Protein AF-A0A0F5PFY2-F1 (afdb_monomer)

Radius of gyration: 19.7 Å; Cα contacts (8 Å, |Δi|>4): 139; chains: 1; bounding box: 52×70×34 Å

Mean predicted aligned error: 11.58 Å

Structure (mmCIF, N/CA/C/O backbone):
data_AF-A0A0F5PFY2-F1
#
_entry.id   AF-A0A0F5PFY2-F1
#
loop_
_atom_site.group_PDB
_atom_site.id
_atom_site.type_symbol
_atom_site.label_atom_id
_atom_site.label_alt_id
_atom_site.label_comp_id
_atom_site.label_asym_id
_atom_site.label_entity_id
_atom_site.label_seq_id
_atom_site.pdbx_PDB_ins_code
_atom_site.Cartn_x
_atom_site.Cartn_y
_atom_site.Cartn_z
_atom_site.occupancy
_atom_site.B_iso_or_equiv
_atom_site.auth_seq_id
_atom_site.auth_comp_id
_atom_site.auth_asym_id
_atom_site.auth_atom_id
_atom_site.pdbx_PDB_model_num
ATOM 1 N N . MET A 1 1 ? 30.489 -56.744 7.658 1.00 40.72 1 MET A N 1
ATOM 2 C CA . MET A 1 1 ? 30.736 -55.680 6.665 1.00 40.72 1 MET A CA 1
ATOM 3 C C . MET A 1 1 ? 29.802 -54.518 6.938 1.00 40.72 1 MET A C 1
ATOM 5 O O . MET A 1 1 ? 28.667 -54.732 7.330 1.00 40.72 1 MET A O 1
ATOM 9 N N . LEU A 1 2 ? 30.358 -53.324 6.765 1.00 50.47 2 LEU A N 1
ATOM 10 C CA . LEU A 1 2 ? 29.773 -51.988 6.816 1.00 50.47 2 LEU A CA 1
ATOM 11 C C . LEU A 1 2 ? 28.467 -51.860 6.006 1.00 50.47 2 LEU A C 1
ATOM 13 O O . LEU A 1 2 ? 28.328 -52.562 5.006 1.00 50.47 2 LEU A O 1
ATOM 17 N N . ARG A 1 3 ? 27.658 -50.846 6.366 1.00 54.47 3 ARG A N 1
ATOM 18 C CA . ARG A 1 3 ? 26.869 -49.897 5.530 1.00 54.47 3 ARG A CA 1
ATOM 19 C C . ARG A 1 3 ? 25.417 -49.831 6.030 1.00 54.47 3 ARG A C 1
ATOM 21 O O . ARG A 1 3 ? 24.819 -50.862 6.264 1.00 54.47 3 ARG A O 1
ATOM 28 N N . ILE A 1 4 ? 24.739 -48.706 6.200 1.00 63.44 4 ILE A N 1
ATOM 29 C CA . ILE A 1 4 ? 24.971 -47.271 6.019 1.00 63.44 4 ILE A CA 1
ATOM 30 C C . ILE A 1 4 ? 23.791 -46.657 6.796 1.00 63.44 4 ILE A C 1
ATOM 32 O O . ILE A 1 4 ? 22.656 -47.111 6.647 1.00 63.44 4 ILE A O 1
ATOM 36 N N . GLY A 1 5 ? 24.045 -45.655 7.634 1.00 60.88 5 GLY A N 1
ATOM 37 C CA . GLY A 1 5 ? 22.979 -44.859 8.233 1.00 60.88 5 GLY A CA 1
ATOM 38 C C . GLY A 1 5 ? 22.294 -44.007 7.167 1.00 60.88 5 GLY A C 1
ATOM 39 O O . GLY A 1 5 ? 22.966 -43.312 6.410 1.00 60.88 5 GLY A O 1
ATOM 40 N N . ALA A 1 6 ? 20.966 -44.037 7.125 1.00 51.84 6 ALA A N 1
ATOM 41 C CA . ALA A 1 6 ? 20.173 -43.044 6.416 1.00 51.84 6 ALA A CA 1
ATOM 42 C C . ALA A 1 6 ? 19.349 -42.279 7.455 1.00 51.84 6 ALA A C 1
ATOM 44 O O . ALA A 1 6 ? 18.235 -42.658 7.807 1.00 51.84 6 ALA A O 1
ATOM 45 N N . LEU A 1 7 ? 19.944 -41.210 7.985 1.00 52.12 7 LEU A N 1
ATOM 46 C CA . LEU A 1 7 ? 19.214 -40.171 8.699 1.00 52.12 7 LEU A CA 1
ATOM 47 C C . LEU A 1 7 ? 18.379 -39.426 7.653 1.00 52.12 7 LEU A C 1
ATOM 49 O O . LEU A 1 7 ? 18.908 -38.634 6.874 1.00 52.12 7 LEU A O 1
ATOM 53 N N . GLY A 1 8 ? 17.082 -39.720 7.594 1.00 50.59 8 GLY A N 1
ATOM 54 C CA . GLY A 1 8 ? 16.135 -38.942 6.807 1.00 50.59 8 GLY A CA 1
ATOM 55 C C . GLY A 1 8 ? 16.023 -37.542 7.400 1.00 50.59 8 GLY A C 1
ATOM 56 O O . GLY A 1 8 ? 15.399 -37.355 8.441 1.00 50.59 8 GLY A O 1
ATOM 57 N N . ALA A 1 9 ? 16.649 -36.556 6.762 1.00 49.81 9 ALA A N 1
ATOM 58 C CA . ALA A 1 9 ? 16.449 -35.156 7.097 1.00 49.81 9 ALA A CA 1
ATOM 59 C C . ALA A 1 9 ? 15.024 -34.761 6.685 1.00 49.81 9 ALA A C 1
ATOM 61 O O . ALA A 1 9 ? 14.752 -34.490 5.516 1.00 49.81 9 ALA A O 1
ATOM 62 N N . ALA A 1 10 ? 14.097 -34.743 7.640 1.00 50.00 10 ALA A N 1
ATOM 63 C CA . ALA A 1 10 ? 12.831 -34.056 7.454 1.00 50.00 10 ALA A CA 1
ATOM 64 C C . ALA A 1 10 ? 13.142 -32.558 7.354 1.00 50.00 10 ALA A C 1
ATOM 66 O O . ALA A 1 10 ? 13.429 -31.902 8.355 1.00 50.00 10 ALA A O 1
ATOM 67 N N . ALA A 1 11 ? 13.131 -32.012 6.138 1.00 52.62 11 ALA A N 1
ATOM 68 C CA . ALA A 1 11 ? 13.083 -30.573 5.950 1.00 52.62 11 ALA A CA 1
ATOM 69 C C . ALA A 1 11 ? 11.740 -30.098 6.509 1.00 52.62 11 ALA A C 1
ATOM 71 O O . ALA A 1 11 ? 10.713 -30.141 5.832 1.00 52.62 11 ALA A O 1
ATOM 72 N N . VAL A 1 12 ? 11.737 -29.688 7.776 1.00 49.94 12 VAL A N 1
ATOM 73 C CA . VAL A 1 12 ? 10.631 -28.933 8.349 1.00 49.94 12 VAL A CA 1
ATOM 74 C C . VAL A 1 12 ? 10.625 -27.612 7.597 1.00 49.94 12 VAL A C 1
ATOM 76 O O . VAL A 1 12 ? 11.373 -26.686 7.911 1.00 49.94 12 VAL A O 1
ATOM 79 N N . VAL A 1 13 ? 9.824 -27.541 6.535 1.00 54.22 13 VAL A N 1
ATOM 80 C CA . VAL A 1 13 ? 9.450 -26.264 5.947 1.00 54.22 13 VAL A CA 1
ATOM 81 C C . VAL A 1 13 ? 8.638 -25.581 7.028 1.00 54.22 13 VAL A C 1
ATOM 83 O O . VAL A 1 13 ? 7.454 -25.857 7.212 1.00 54.22 13 VAL A O 1
ATOM 86 N N . THR A 1 14 ? 9.305 -24.721 7.791 1.00 52.91 14 THR A N 1
ATOM 87 C CA . THR A 1 14 ? 8.655 -23.765 8.672 1.00 52.91 14 THR A CA 1
ATOM 88 C C . THR A 1 14 ? 7.871 -22.822 7.776 1.00 52.91 14 THR A C 1
ATOM 90 O O . THR A 1 14 ? 8.327 -21.737 7.414 1.00 52.91 14 THR A O 1
ATOM 93 N N . VAL A 1 15 ? 6.672 -23.251 7.388 1.00 56.22 15 VAL A N 1
ATOM 94 C CA . VAL A 1 15 ? 5.612 -22.342 6.992 1.00 56.22 15 VAL A CA 1
ATOM 95 C C . VAL A 1 15 ? 5.396 -21.516 8.240 1.00 56.22 15 VAL A C 1
ATOM 97 O O . VAL A 1 15 ? 4.761 -21.981 9.176 1.00 56.22 15 VAL A O 1
ATOM 100 N N . ARG A 1 16 ? 6.012 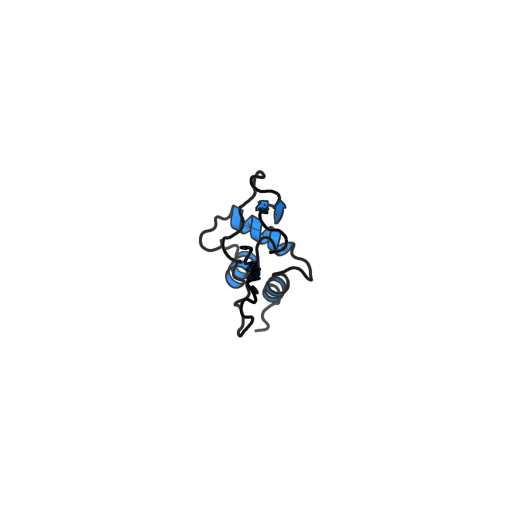-20.335 8.319 1.00 56.38 16 ARG A N 1
ATOM 101 C CA . ARG A 1 16 ? 5.628 -19.351 9.326 1.00 56.38 16 ARG A CA 1
ATOM 102 C C . ARG A 1 16 ? 4.165 -19.067 9.020 1.00 56.38 16 ARG A C 1
ATOM 104 O O . ARG A 1 16 ? 3.910 -18.458 7.976 1.00 56.38 16 ARG A O 1
ATOM 111 N N . PRO A 1 17 ? 3.198 -19.512 9.839 1.00 44.31 17 PRO A N 1
ATOM 112 C CA . PRO A 1 17 ? 1.856 -19.035 9.639 1.00 44.31 17 PRO A CA 1
ATOM 113 C C . PRO A 1 17 ? 1.936 -17.554 10.005 1.00 44.31 17 PRO A C 1
ATOM 115 O O . PRO A 1 17 ? 2.084 -17.179 11.166 1.00 44.31 17 PRO A O 1
ATOM 118 N N . GLY A 1 18 ? 1.925 -16.694 8.991 1.00 52.34 18 GLY A N 1
ATOM 119 C CA . GLY A 1 18 ? 1.729 -15.261 9.147 1.00 52.34 18 GLY A CA 1
ATOM 120 C C . GLY A 1 18 ? 0.290 -14.979 9.565 1.00 52.34 18 GLY A C 1
ATOM 121 O O . GLY A 1 18 ? -0.385 -14.182 8.927 1.00 52.34 18 GLY A O 1
ATOM 122 N N . ILE A 1 19 ? -0.202 -15.649 10.608 1.00 55.00 19 ILE A N 1
ATOM 123 C CA . ILE A 1 19 ? -1.365 -15.205 11.364 1.00 55.00 19 ILE A CA 1
ATOM 124 C C . ILE A 1 19 ? -0.873 -14.075 12.258 1.00 55.00 19 ILE A C 1
ATOM 126 O O . ILE A 1 19 ? -0.609 -14.234 13.447 1.00 55.00 19 ILE A O 1
ATOM 130 N N . ALA A 1 20 ? -0.693 -12.915 11.624 1.00 48.69 20 ALA A N 1
ATOM 131 C CA . ALA A 1 20 ? -0.737 -11.647 12.321 1.00 48.69 20 ALA A CA 1
ATOM 132 C C . ALA A 1 20 ? -2.027 -11.661 13.144 1.00 48.69 20 ALA A C 1
ATOM 134 O O . ALA A 1 20 ? -3.118 -11.801 12.593 1.00 48.69 20 ALA A O 1
ATOM 135 N N . GLN A 1 21 ? -1.857 -11.643 14.461 1.00 44.59 21 GLN A N 1
ATOM 136 C CA . GLN A 1 21 ? -2.907 -11.732 15.461 1.00 44.59 21 GLN A CA 1
ATOM 137 C C . GLN A 1 21 ? -4.032 -10.754 15.108 1.00 44.59 21 GLN A C 1
ATOM 139 O O . GLN A 1 21 ? -3.898 -9.543 15.261 1.00 44.59 21 GLN A O 1
ATOM 144 N N . ALA A 1 22 ? -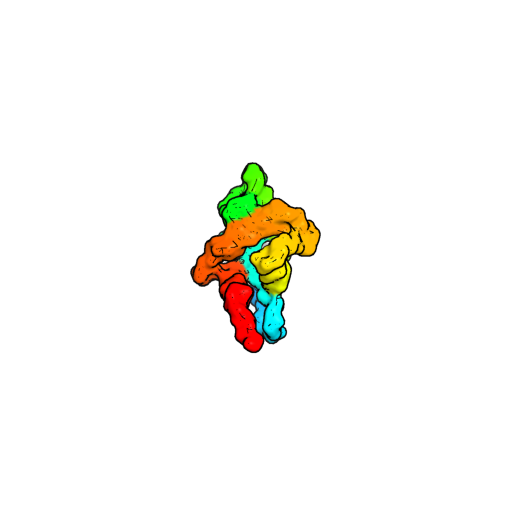5.145 -11.285 14.610 1.00 53.28 22 ALA A N 1
ATOM 145 C CA . ALA A 1 22 ? -6.397 -10.558 14.550 1.00 53.28 22 ALA A CA 1
ATOM 146 C C . ALA A 1 22 ? -6.996 -10.600 15.958 1.00 53.28 22 ALA A C 1
ATOM 148 O O . ALA A 1 22 ? -7.806 -11.468 16.267 1.00 53.28 22 ALA A O 1
ATOM 149 N N . ALA A 1 23 ? -6.541 -9.713 16.841 1.00 46.84 23 ALA A N 1
ATOM 150 C CA . ALA A 1 23 ? -7.122 -9.574 18.167 1.00 46.84 23 ALA A CA 1
ATOM 151 C C . ALA A 1 23 ? -7.141 -8.103 18.603 1.00 46.84 23 ALA A C 1
ATOM 153 O O . ALA A 1 23 ? -6.113 -7.493 18.874 1.00 46.84 23 ALA A O 1
ATOM 154 N N . THR A 1 24 ? -8.375 -7.594 18.663 1.00 42.72 24 THR A N 1
ATOM 155 C CA . THR A 1 24 ? -8.870 -6.472 19.473 1.00 42.72 24 THR A CA 1
ATOM 156 C C . THR A 1 24 ? -8.327 -5.067 19.189 1.00 42.72 24 THR A C 1
ATOM 158 O O . THR A 1 24 ? -7.332 -4.633 19.759 1.00 42.72 24 THR A O 1
ATOM 161 N N . SER A 1 25 ? -9.105 -4.328 18.388 1.00 42.53 25 SER A N 1
ATOM 162 C CA . SER A 1 25 ? -9.717 -3.028 18.742 1.00 42.53 25 SER A CA 1
ATOM 163 C C . SER A 1 25 ? -9.587 -1.963 17.650 1.00 42.53 25 SER A C 1
ATOM 165 O O . SER A 1 25 ? -8.597 -1.875 16.936 1.00 42.53 25 SER A O 1
ATOM 167 N N . ALA A 1 26 ? -10.669 -1.203 17.488 1.00 48.94 26 ALA A N 1
ATOM 168 C CA . ALA A 1 26 ? -10.939 -0.234 16.432 1.00 48.94 26 ALA A CA 1
ATOM 169 C C . ALA A 1 26 ? -9.705 0.566 15.944 1.00 48.94 26 ALA A C 1
ATOM 171 O O . ALA A 1 26 ? -9.069 1.260 16.726 1.00 48.94 26 ALA A O 1
ATOM 172 N N . LEU A 1 27 ? -9.455 0.524 14.624 1.00 55.78 27 LEU A N 1
ATOM 173 C CA . LEU A 1 27 ? -8.496 1.336 13.837 1.00 55.78 27 LEU A CA 1
ATOM 174 C C . LEU A 1 27 ? -7.033 0.852 13.698 1.00 55.78 27 LEU A C 1
ATOM 176 O O . LEU A 1 27 ? -6.211 1.576 13.142 1.00 55.78 27 LEU A O 1
ATOM 180 N N . THR A 1 28 ? -6.694 -0.388 14.051 1.00 65.81 28 THR A N 1
ATOM 181 C CA . THR A 1 28 ? -5.348 -0.970 13.816 1.00 65.81 28 THR A CA 1
ATOM 182 C C . THR A 1 28 ? -5.339 -2.079 12.758 1.00 65.81 28 THR A C 1
ATOM 184 O O . THR A 1 28 ? -4.750 -3.140 12.941 1.00 65.81 28 THR A O 1
ATOM 187 N N . CYS A 1 29 ? -5.987 -1.859 11.611 1.00 84.12 29 CYS A N 1
ATOM 188 C CA . CYS A 1 29 ? -5.850 -2.773 10.472 1.00 84.12 29 CYS A CA 1
ATOM 189 C C . CYS A 1 29 ? -4.620 -2.419 9.623 1.00 84.12 29 CYS A C 1
ATOM 191 O O . CYS A 1 29 ? -4.198 -1.267 9.613 1.00 84.12 29 CYS A O 1
ATOM 193 N N . SER A 1 30 ? -4.049 -3.388 8.903 1.00 88.12 30 SER A N 1
ATOM 194 C CA . SER A 1 30 ? -2.905 -3.157 8.010 1.00 88.12 30 SER A CA 1
ATOM 195 C C . SER A 1 30 ? -3.204 -3.632 6.589 1.00 88.12 30 SER A C 1
ATOM 197 O O . SER A 1 30 ? -3.901 -4.629 6.391 1.00 88.12 30 SER A O 1
ATOM 199 N N . ILE A 1 31 ? -2.676 -2.928 5.589 1.00 89.94 31 ILE A N 1
ATOM 200 C CA . ILE A 1 31 ? -2.908 -3.179 4.163 1.00 89.94 31 ILE A CA 1
ATOM 201 C C . ILE A 1 31 ? -1.578 -3.570 3.505 1.00 89.94 31 ILE A C 1
ATOM 203 O O . ILE A 1 31 ? -0.661 -2.745 3.444 1.00 89.94 31 ILE A O 1
ATOM 207 N N . PRO A 1 32 ? -1.432 -4.813 3.011 1.00 90.00 32 PRO A N 1
ATOM 208 C CA . PRO A 1 32 ? -0.235 -5.213 2.288 1.00 90.00 32 PRO A CA 1
ATOM 209 C C . PRO A 1 32 ? -0.191 -4.543 0.911 1.00 90.00 32 PRO A C 1
ATOM 211 O O . PRO A 1 32 ? -1.189 -4.495 0.185 1.00 90.00 32 PRO A O 1
ATOM 214 N N . VAL A 1 33 ? 0.987 -4.043 0.549 1.00 90.44 33 VAL A N 1
ATOM 215 C CA . VAL A 1 33 ? 1.256 -3.424 -0.749 1.00 90.44 33 VAL A CA 1
ATOM 216 C C . VAL A 1 33 ? 2.573 -3.993 -1.284 1.00 90.44 33 VAL A C 1
ATOM 218 O O . VAL A 1 33 ? 3.594 -3.817 -0.629 1.00 90.44 33 VAL A O 1
ATOM 221 N N . PRO A 1 34 ? 2.598 -4.667 -2.445 1.00 89.62 34 PRO A N 1
ATOM 222 C CA . PRO A 1 34 ? 1.473 -5.340 -3.092 1.00 89.62 34 PRO A CA 1
ATOM 223 C C . PRO A 1 34 ? 0.940 -6.489 -2.213 1.00 89.62 34 PRO A C 1
ATOM 225 O O . PRO A 1 34 ? 1.385 -6.705 -1.085 1.00 89.62 34 PRO A O 1
ATOM 228 N N . GLN A 1 35 ? -0.032 -7.245 -2.718 1.00 85.31 35 GLN A N 1
ATOM 229 C CA . GLN A 1 35 ? -0.536 -8.426 -2.016 1.00 85.31 35 GLN A CA 1
ATOM 230 C C . GLN A 1 35 ? 0.566 -9.464 -1.791 1.00 85.31 35 GLN A C 1
ATOM 232 O O . GLN A 1 35 ? 1.470 -9.599 -2.616 1.00 85.31 35 GLN A O 1
ATOM 237 N N . SER A 1 36 ? 0.444 -10.289 -0.748 1.00 83.06 36 SER A N 1
ATOM 238 C CA . SER A 1 36 ? 1.390 -11.389 -0.504 1.00 83.06 36 SER A CA 1
ATOM 239 C C . SER A 1 36 ? 1.433 -12.412 -1.646 1.00 83.06 36 SER A C 1
ATOM 241 O O . SER A 1 36 ? 2.431 -13.102 -1.808 1.00 83.06 36 SER A O 1
ATOM 243 N N . THR A 1 37 ? 0.379 -12.490 -2.466 1.00 83.50 37 THR A N 1
ATOM 244 C CA . THR A 1 37 ? 0.329 -13.317 -3.685 1.00 83.50 37 THR A CA 1
ATOM 245 C C . THR A 1 37 ? 1.135 -12.733 -4.850 1.00 83.50 37 THR A C 1
ATOM 247 O O . THR A 1 37 ? 1.262 -13.375 -5.888 1.00 83.50 37 THR A O 1
ATOM 250 N N . GLN A 1 38 ? 1.658 -11.513 -4.711 1.00 85.88 38 GLN A N 1
ATOM 251 C CA . GLN A 1 38 ? 2.447 -10.798 -5.715 1.00 85.88 38 GLN A CA 1
ATOM 252 C C . GLN A 1 38 ? 3.829 -10.420 -5.150 1.00 85.88 38 GLN A C 1
ATOM 254 O O . GLN A 1 38 ? 4.186 -9.238 -5.117 1.00 85.88 38 GLN A O 1
ATOM 259 N N . PRO A 1 39 ? 4.629 -11.403 -4.689 1.00 83.88 39 PRO A N 1
ATOM 260 C CA . PRO A 1 39 ? 5.956 -11.126 -4.160 1.00 83.88 39 PRO A CA 1
ATOM 261 C C . PRO A 1 39 ? 6.859 -10.534 -5.250 1.00 83.88 39 PRO A C 1
ATOM 263 O O . PRO A 1 39 ? 6.697 -10.818 -6.439 1.00 83.88 39 PRO A O 1
ATOM 266 N N . ASN A 1 40 ? 7.834 -9.719 -4.840 1.00 87.44 40 ASN A N 1
ATOM 267 C CA . ASN A 1 40 ? 8.818 -9.094 -5.732 1.00 87.44 40 ASN A CA 1
ATOM 268 C C . ASN A 1 40 ? 8.208 -8.218 -6.842 1.00 87.44 40 ASN A C 1
ATOM 270 O O . ASN A 1 40 ? 8.818 -8.043 -7.895 1.00 87.44 40 ASN A O 1
ATOM 274 N N . LYS A 1 41 ? 7.007 -7.668 -6.635 1.00 93.62 41 LYS A N 1
ATOM 275 C CA . LYS A 1 41 ? 6.400 -6.678 -7.532 1.00 93.62 41 LYS A CA 1
ATOM 276 C C . LYS A 1 41 ? 6.448 -5.280 -6.930 1.00 93.62 41 LYS A C 1
ATOM 278 O O . LYS A 1 41 ? 6.518 -5.114 -5.714 1.00 93.62 41 LYS A O 1
ATOM 283 N N . TRP A 1 42 ? 6.457 -4.279 -7.799 1.00 95.50 42 TRP A N 1
ATOM 284 C CA . TRP A 1 42 ? 6.487 -2.862 -7.443 1.00 95.50 42 TRP A CA 1
ATOM 285 C C . TRP A 1 42 ? 5.163 -2.204 -7.819 1.00 95.50 42 TRP A C 1
ATOM 287 O O . TRP A 1 42 ? 4.399 -2.748 -8.617 1.00 95.50 42 TRP A O 1
ATOM 297 N N . ILE A 1 43 ? 4.894 -1.032 -7.250 1.00 95.94 43 ILE A N 1
ATOM 298 C CA . ILE A 1 43 ? 3.675 -0.269 -7.534 1.00 95.94 43 ILE A CA 1
ATOM 299 C C . ILE A 1 43 ? 4.017 0.915 -8.423 1.00 95.94 43 ILE A C 1
ATOM 301 O O . ILE A 1 43 ? 4.841 1.753 -8.061 1.00 95.94 43 ILE A O 1
ATOM 305 N N . LYS A 1 44 ? 3.388 0.998 -9.588 1.00 96.44 44 LYS A N 1
ATOM 306 C CA . LYS A 1 44 ? 3.513 2.134 -10.501 1.00 96.44 44 LYS A CA 1
ATOM 307 C C . LYS A 1 44 ? 2.736 3.342 -9.966 1.00 96.44 44 LYS A C 1
ATOM 309 O O . LYS A 1 44 ? 1.812 3.192 -9.172 1.00 96.44 44 LYS A O 1
ATOM 314 N N . ASN A 1 45 ? 3.076 4.550 -10.411 1.00 94.88 45 ASN A N 1
ATOM 315 C CA . ASN A 1 45 ? 2.391 5.793 -10.029 1.00 94.88 45 ASN A CA 1
ATOM 316 C C . ASN A 1 45 ? 0.850 5.747 -10.137 1.00 94.88 45 ASN A C 1
ATOM 318 O O . ASN A 1 45 ? 0.155 6.364 -9.335 1.00 94.88 45 ASN A O 1
ATOM 322 N N . ASN A 1 46 ? 0.309 4.992 -11.091 1.00 93.88 46 ASN A N 1
ATOM 323 C CA . ASN A 1 46 ? -1.124 4.802 -11.303 1.00 93.88 46 ASN A CA 1
ATOM 324 C C . ASN A 1 46 ? -1.743 3.691 -10.428 1.00 93.88 46 ASN A C 1
ATOM 326 O O . ASN A 1 46 ? -2.923 3.381 -10.586 1.00 93.88 46 ASN A O 1
ATOM 330 N N . GLY A 1 47 ? -0.971 3.071 -9.534 1.00 93.56 47 GLY A N 1
ATOM 331 C CA . GLY A 1 47 ? -1.404 1.978 -8.667 1.00 93.56 47 GLY A CA 1
ATOM 332 C C . GLY A 1 47 ? -1.324 0.582 -9.286 1.00 93.56 47 GLY A C 1
ATOM 333 O O . GLY A 1 47 ? -1.767 -0.369 -8.650 1.00 93.56 47 GLY A O 1
ATOM 334 N N . ASP A 1 48 ? -0.793 0.431 -10.502 1.00 95.19 48 ASP A N 1
ATOM 335 C CA . ASP A 1 48 ? -0.644 -0.889 -11.121 1.00 95.19 48 ASP A CA 1
ATOM 336 C C . ASP A 1 48 ? 0.549 -1.649 -10.546 1.00 95.19 48 ASP A C 1
ATOM 338 O O . ASP A 1 48 ? 1.592 -1.078 -10.221 1.00 95.19 48 ASP A O 1
ATOM 342 N N . VAL A 1 49 ? 0.399 -2.966 -10.467 1.00 94.31 49 VAL A N 1
ATOM 343 C CA . VAL A 1 49 ? 1.447 -3.869 -10.001 1.00 94.31 49 VAL A CA 1
ATOM 344 C C . VAL A 1 49 ? 2.323 -4.253 -11.188 1.00 94.31 49 VAL A C 1
ATOM 346 O O . VAL A 1 49 ? 1.849 -4.848 -12.154 1.00 94.31 49 VAL A O 1
ATOM 349 N N . VAL A 1 50 ? 3.605 -3.913 -11.119 1.00 95.56 50 VAL A N 1
ATO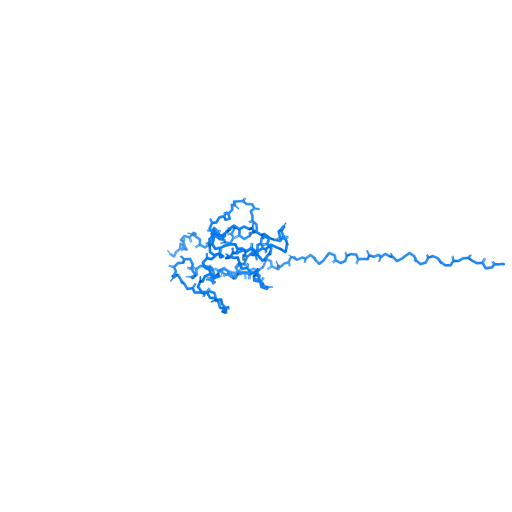M 350 C CA . VAL A 1 50 ? 4.566 -4.066 -12.219 1.00 95.56 50 VAL A CA 1
ATOM 351 C C . VAL A 1 50 ? 5.815 -4.819 -11.775 1.00 95.56 50 VAL A C 1
ATOM 353 O O . VAL A 1 50 ? 6.045 -5.054 -10.585 1.00 95.56 50 VAL A O 1
ATOM 356 N N . ASN A 1 51 ? 6.638 -5.222 -12.744 1.00 94.75 51 ASN A N 1
ATOM 357 C CA . ASN A 1 51 ? 7.951 -5.785 -12.448 1.00 94.75 51 ASN A CA 1
ATOM 358 C C . ASN A 1 51 ? 8.859 -4.731 -11.784 1.00 94.75 51 ASN A C 1
ATOM 360 O O . ASN A 1 51 ? 8.696 -3.532 -12.044 1.00 94.75 51 ASN A O 1
ATOM 364 N N . PRO A 1 52 ? 9.823 -5.155 -10.950 1.00 92.44 52 PRO A N 1
ATOM 365 C CA . PRO A 1 52 ? 10.829 -4.260 -10.388 1.00 92.44 52 PRO A CA 1
ATOM 366 C C . PRO A 1 52 ? 11.536 -3.439 -11.464 1.00 92.44 52 PRO A C 1
ATOM 368 O O . PRO A 1 52 ? 11.686 -3.900 -12.595 1.00 92.44 52 PRO A O 1
ATOM 371 N N . ASN A 1 53 ? 11.998 -2.242 -11.099 1.00 88.88 53 ASN A N 1
ATOM 372 C CA . ASN A 1 53 ? 12.735 -1.334 -11.988 1.00 88.88 53 ASN A CA 1
ATOM 373 C C . ASN A 1 53 ? 11.945 -0.845 -13.216 1.00 88.88 53 ASN A C 1
ATOM 375 O O . ASN A 1 53 ? 12.522 -0.312 -14.160 1.00 88.88 53 ASN A O 1
ATOM 379 N N . THR A 1 54 ? 10.617 -0.976 -13.206 1.00 93.00 54 THR A N 1
ATOM 380 C CA . THR A 1 54 ? 9.772 -0.309 -14.202 1.00 93.00 54 THR A CA 1
ATOM 381 C C . THR A 1 54 ? 9.811 1.205 -13.962 1.00 93.00 54 THR A C 1
ATOM 383 O O . THR A 1 54 ? 9.770 1.660 -12.817 1.00 93.00 54 THR A O 1
ATOM 386 N N . GLY A 1 55 ? 9.863 2.014 -15.022 1.00 92.12 55 GLY A N 1
ATOM 387 C CA . GLY A 1 55 ? 9.848 3.474 -14.889 1.00 92.12 55 GLY A CA 1
ATOM 388 C C . GLY A 1 55 ? 8.641 3.979 -14.085 1.00 92.12 55 GLY A C 1
ATOM 389 O O . GLY A 1 55 ? 7.521 3.492 -14.260 1.00 92.12 55 GLY A O 1
ATOM 390 N N . ASN A 1 56 ? 8.871 4.960 -13.204 1.00 92.88 56 ASN A N 1
ATOM 391 C CA . ASN A 1 56 ? 7.855 5.530 -12.306 1.00 92.88 56 ASN A CA 1
ATOM 392 C C . ASN A 1 56 ? 7.156 4.490 -11.412 1.00 92.88 56 ASN A C 1
ATOM 394 O O . ASN A 1 56 ? 5.957 4.605 -11.130 1.00 92.88 56 ASN A O 1
ATOM 398 N N . SER A 1 57 ? 7.893 3.461 -10.989 1.00 94.94 57 SER A N 1
ATOM 399 C CA . SER A 1 57 ? 7.427 2.482 -10.011 1.00 94.94 57 SER A CA 1
ATOM 400 C C . SER A 1 57 ? 8.219 2.552 -8.714 1.00 94.94 57 SER A C 1
ATOM 402 O O . SER A 1 57 ? 9.367 2.991 -8.676 1.00 94.94 57 SER A O 1
ATOM 404 N N . PHE A 1 58 ? 7.571 2.133 -7.635 1.00 94.69 58 PHE A N 1
ATOM 405 C CA . PHE A 1 58 ? 8.083 2.222 -6.284 1.00 94.69 58 PHE A CA 1
ATOM 406 C C . PHE A 1 58 ? 8.173 0.829 -5.676 1.00 94.69 58 PHE A C 1
ATOM 408 O O . PHE A 1 58 ? 7.202 0.065 -5.703 1.00 94.69 58 PHE A O 1
ATOM 415 N N . ALA A 1 59 ? 9.337 0.530 -5.095 1.00 93.50 59 ALA A N 1
ATOM 416 C CA . ALA A 1 59 ? 9.559 -0.685 -4.322 1.00 93.50 59 ALA A CA 1
ATOM 417 C C . ALA A 1 59 ? 8.496 -0.826 -3.228 1.00 93.50 59 ALA A C 1
ATOM 419 O O . ALA A 1 59 ? 8.069 0.201 -2.698 1.00 93.50 59 ALA A O 1
ATOM 420 N N . PRO A 1 60 ? 8.060 -2.045 -2.882 1.00 90.94 60 PRO A N 1
ATOM 421 C CA . PRO A 1 60 ? 7.073 -2.252 -1.832 1.00 90.94 60 PRO A CA 1
ATOM 422 C C . PRO A 1 60 ? 7.561 -1.736 -0.467 1.00 90.94 60 PRO A C 1
ATOM 424 O O . PRO A 1 60 ? 8.771 -1.710 -0.217 1.00 90.94 60 PRO A O 1
ATOM 427 N N . PRO A 1 61 ? 6.652 -1.307 0.423 1.00 89.44 61 PRO A N 1
ATOM 428 C CA . PRO A 1 61 ? 6.991 -1.022 1.808 1.00 89.44 61 PRO A CA 1
ATOM 429 C C . PRO A 1 61 ? 7.567 -2.268 2.503 1.00 89.44 61 PRO A C 1
ATOM 431 O O . PRO A 1 61 ? 7.193 -3.401 2.204 1.00 89.44 61 PRO A O 1
ATOM 434 N N . THR A 1 62 ? 8.472 -2.056 3.460 1.00 86.06 62 THR A N 1
ATOM 435 C CA . THR A 1 62 ? 9.093 -3.136 4.253 1.00 86.06 62 THR A CA 1
ATOM 436 C C . THR A 1 62 ? 8.107 -3.829 5.194 1.00 86.06 62 THR A C 1
ATOM 438 O O . THR A 1 62 ? 8.347 -4.955 5.621 1.00 86.06 62 THR A O 1
ATOM 441 N N . ALA A 1 63 ? 6.994 -3.165 5.504 1.00 86.75 63 ALA A N 1
ATOM 442 C CA . ALA A 1 63 ? 5.894 -3.686 6.296 1.00 86.75 63 ALA A CA 1
ATOM 443 C C . ALA A 1 63 ? 4.553 -3.280 5.659 1.00 86.75 63 ALA A C 1
ATOM 445 O O . ALA A 1 63 ? 4.495 -2.276 4.945 1.00 86.75 63 ALA A O 1
ATOM 446 N N . PRO A 1 64 ? 3.461 -4.018 5.922 1.00 89.56 64 PRO A N 1
ATOM 447 C CA . PRO A 1 64 ? 2.120 -3.588 5.545 1.00 89.56 64 PRO A CA 1
ATOM 448 C C . PRO A 1 64 ? 1.820 -2.165 6.036 1.00 89.56 64 PRO A C 1
ATOM 450 O O . PRO A 1 64 ? 2.196 -1.791 7.149 1.00 89.56 64 PRO A O 1
ATOM 453 N N . LEU A 1 65 ? 1.130 -1.375 5.215 1.00 90.75 65 LEU A N 1
ATOM 454 C CA . LEU A 1 65 ? 0.763 -0.004 5.563 1.00 90.75 65 LEU A CA 1
ATOM 455 C C . LEU A 1 65 ? -0.286 -0.009 6.671 1.00 90.75 65 LEU A C 1
ATOM 457 O O . LEU A 1 65 ? -1.213 -0.818 6.636 1.00 90.75 65 LEU A O 1
ATOM 461 N N . LYS A 1 66 ? -0.175 0.904 7.635 1.00 90.88 66 LYS A N 1
ATOM 462 C CA . LYS A 1 66 ? -1.165 1.020 8.710 1.00 90.88 66 LYS A CA 1
ATOM 463 C C . LYS A 1 66 ? -2.440 1.660 8.175 1.00 90.88 66 LYS A C 1
ATOM 465 O O . LYS A 1 66 ? -2.394 2.631 7.424 1.00 90.88 66 LYS A O 1
ATOM 470 N N . GLY A 1 67 ? -3.582 1.149 8.607 1.00 89.38 67 GLY A N 1
ATOM 471 C CA . GLY A 1 67 ? -4.900 1.633 8.218 1.00 89.38 67 GLY A CA 1
ATOM 472 C C . GLY A 1 67 ? -5.107 3.098 8.584 1.00 89.38 67 GLY A C 1
ATOM 473 O O . GLY A 1 67 ? -5.664 3.835 7.784 1.00 89.38 67 GLY A O 1
ATOM 474 N N . GLU A 1 68 ? -4.590 3.546 9.730 1.00 88.31 68 GLU A N 1
ATOM 475 C CA . GLU A 1 68 ? -4.645 4.955 10.142 1.00 88.31 68 GLU A CA 1
ATOM 476 C C . GLU A 1 68 ? -3.848 5.868 9.195 1.00 88.31 68 GLU A C 1
ATOM 478 O O . GLU A 1 68 ? -4.358 6.893 8.748 1.00 88.31 68 GLU A O 1
ATOM 483 N N . ASP A 1 69 ? -2.637 5.462 8.797 1.00 91.44 69 ASP A N 1
ATOM 484 C CA . ASP A 1 69 ? -1.825 6.214 7.830 1.00 91.44 69 ASP A CA 1
ATOM 485 C C . ASP A 1 69 ? -2.515 6.264 6.458 1.00 91.44 69 ASP A C 1
ATOM 487 O O . ASP A 1 69 ? -2.559 7.311 5.809 1.00 91.44 69 ASP A O 1
ATOM 491 N N . VAL A 1 70 ? -3.110 5.145 6.029 1.00 91.88 70 VAL A N 1
ATOM 492 C CA . VAL A 1 70 ? -3.900 5.051 4.791 1.00 91.88 70 VAL A CA 1
ATOM 493 C C . VAL A 1 70 ? -5.136 5.940 4.859 1.00 91.88 70 VAL A C 1
ATOM 495 O O . VAL A 1 70 ? -5.395 6.690 3.923 1.00 91.88 70 VAL A O 1
ATOM 498 N N . LYS A 1 71 ? -5.875 5.920 5.966 1.00 89.81 71 LYS A N 1
ATOM 499 C CA . LYS A 1 71 ? -7.052 6.765 6.189 1.00 89.81 71 LYS A CA 1
ATOM 500 C C . LYS A 1 71 ? -6.688 8.240 6.125 1.00 89.81 71 LYS A C 1
ATOM 502 O O . LYS A 1 71 ? -7.333 8.986 5.393 1.00 89.81 71 LYS A O 1
ATOM 507 N N . ASN A 1 72 ? -5.652 8.653 6.852 1.00 90.75 72 ASN A N 1
ATOM 508 C CA . ASN A 1 72 ? -5.200 10.041 6.882 1.00 90.75 72 ASN A CA 1
ATOM 509 C C . ASN A 1 72 ? -4.697 10.487 5.509 1.00 90.75 72 ASN A C 1
ATOM 511 O O . ASN A 1 72 ? -5.047 11.572 5.048 1.00 90.75 72 ASN A O 1
ATOM 515 N N . SER A 1 73 ? -3.988 9.615 4.796 1.00 93.50 73 SER A N 1
ATOM 516 C CA . SER A 1 73 ? -3.549 9.903 3.434 1.00 93.50 73 SER A CA 1
ATOM 517 C C . SER A 1 73 ? -4.713 10.044 2.452 1.00 93.50 73 SER A C 1
ATOM 519 O O . SER A 1 73 ? -4.736 10.976 1.652 1.00 93.50 73 SER A O 1
ATOM 521 N N . LEU A 1 74 ? -5.718 9.170 2.529 1.00 91.06 74 LEU A N 1
ATOM 522 C CA . LEU A 1 74 ? -6.885 9.218 1.649 1.00 91.06 74 LEU A CA 1
ATOM 523 C C . LEU A 1 74 ? -7.835 10.378 1.974 1.00 91.06 74 LEU A C 1
ATOM 525 O O . LEU A 1 74 ? -8.433 10.932 1.054 1.00 91.06 74 LEU A O 1
ATOM 529 N N . LYS A 1 75 ? -7.982 10.737 3.255 1.00 90.38 75 LYS A N 1
ATOM 530 C CA . LYS A 1 75 ? -8.904 11.783 3.721 1.00 90.38 75 LYS A CA 1
ATOM 531 C C . LYS A 1 75 ? -8.289 13.183 3.682 1.00 90.38 75 LYS A C 1
ATOM 533 O O . LYS A 1 75 ? -8.976 14.130 3.317 1.00 90.38 75 LYS A O 1
ATOM 538 N N . TYR A 1 76 ? -7.023 13.316 4.070 1.00 90.81 76 TYR A N 1
ATOM 539 C CA . TYR A 1 76 ? -6.343 14.604 4.249 1.00 90.81 76 TYR A CA 1
ATOM 540 C C . TYR A 1 76 ? -5.174 14.821 3.277 1.00 90.81 76 TYR A C 1
ATOM 542 O O . TYR A 1 76 ? -4.578 15.893 3.279 1.00 90.81 76 TYR A O 1
ATOM 550 N N . GLY A 1 77 ? -4.815 13.829 2.454 1.00 91.06 77 GLY A N 1
ATOM 551 C CA . GLY A 1 77 ? -3.698 13.948 1.511 1.00 91.06 77 GLY A CA 1
ATOM 552 C C . GLY A 1 77 ? -2.315 13.893 2.166 1.00 91.06 77 GLY A C 1
ATOM 553 O O . GLY A 1 77 ? -1.335 14.318 1.558 1.00 91.06 77 GLY A O 1
ATOM 554 N N . THR A 1 78 ? -2.206 13.392 3.400 1.00 93.31 78 THR A N 1
ATOM 555 C CA . THR A 1 78 ? -0.924 13.292 4.111 1.00 93.31 78 THR A CA 1
ATOM 556 C C . THR A 1 78 ? -0.026 12.205 3.522 1.00 93.31 78 THR A C 1
ATOM 558 O O . THR A 1 78 ? -0.499 11.177 3.035 1.00 93.31 78 THR A O 1
ATOM 561 N N . ASN A 1 79 ? 1.289 12.394 3.619 1.00 94.00 79 ASN A N 1
ATOM 562 C CA . ASN A 1 79 ? 2.256 11.356 3.260 1.00 94.00 79 ASN A CA 1
ATOM 563 C C . ASN A 1 79 ? 2.349 10.292 4.353 1.00 94.00 79 ASN A C 1
ATOM 565 O O . ASN A 1 79 ? 2.179 10.596 5.535 1.00 94.00 79 ASN A O 1
ATOM 569 N N . TYR A 1 80 ? 2.665 9.055 3.969 1.00 92.44 80 TYR A N 1
ATOM 570 C CA . TYR A 1 80 ? 2.983 8.032 4.963 1.00 92.44 80 TYR A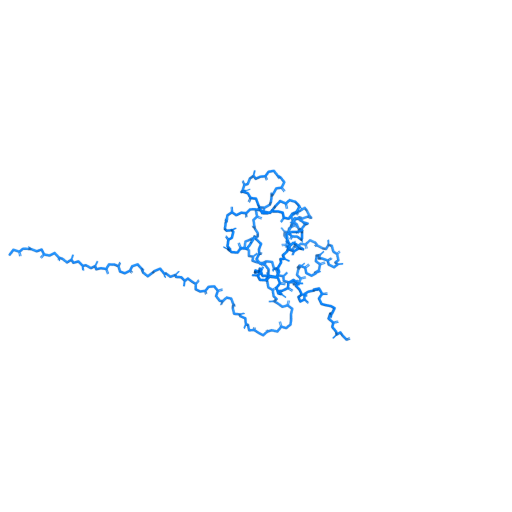 CA 1
ATOM 571 C C . TYR A 1 80 ? 4.311 8.357 5.668 1.00 92.44 80 TYR A C 1
ATOM 573 O O . TYR A 1 80 ? 5.209 8.930 5.040 1.00 92.44 80 TYR A O 1
ATOM 581 N N . PRO A 1 81 ? 4.490 7.957 6.939 1.00 90.31 81 PRO A N 1
ATOM 582 C CA . PRO A 1 81 ? 5.722 8.217 7.682 1.00 90.31 81 PRO A CA 1
ATOM 583 C C . PRO A 1 81 ? 6.967 7.667 6.965 1.00 90.31 81 PRO A C 1
ATOM 585 O O . PRO A 1 81 ? 7.101 6.459 6.782 1.00 90.31 81 PRO A O 1
ATOM 588 N N . GLY A 1 82 ? 7.879 8.551 6.544 1.00 90.12 82 GLY A N 1
ATOM 589 C CA . GLY A 1 82 ? 9.097 8.178 5.807 1.00 90.12 82 GLY A CA 1
ATOM 590 C C . GLY A 1 82 ? 8.912 7.960 4.296 1.00 90.12 82 GLY A C 1
ATOM 591 O O . GLY A 1 82 ? 9.82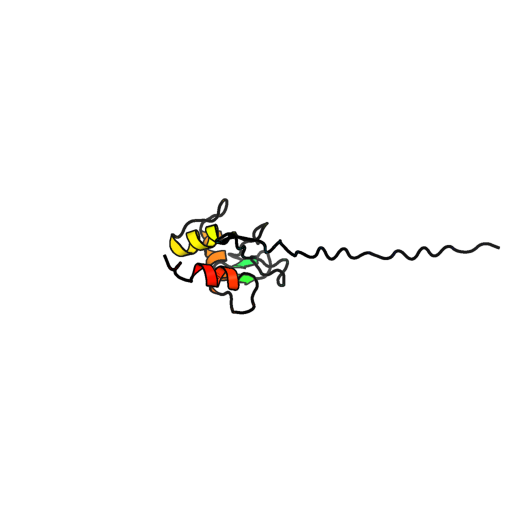7 7.470 3.633 1.00 90.12 82 GLY A O 1
ATOM 592 N N . TYR A 1 83 ? 7.755 8.316 3.730 1.00 92.62 83 TYR A N 1
ATOM 593 C CA . TYR A 1 83 ? 7.463 8.213 2.298 1.00 92.62 83 TYR A CA 1
ATOM 594 C C . TYR A 1 83 ? 7.362 9.604 1.672 1.00 92.62 83 TYR A C 1
ATOM 596 O O . TYR A 1 83 ? 6.891 10.557 2.287 1.00 92.62 83 TYR A O 1
ATOM 604 N N . ASN A 1 84 ? 7.775 9.716 0.409 1.00 93.00 84 ASN A N 1
ATOM 605 C CA . ASN A 1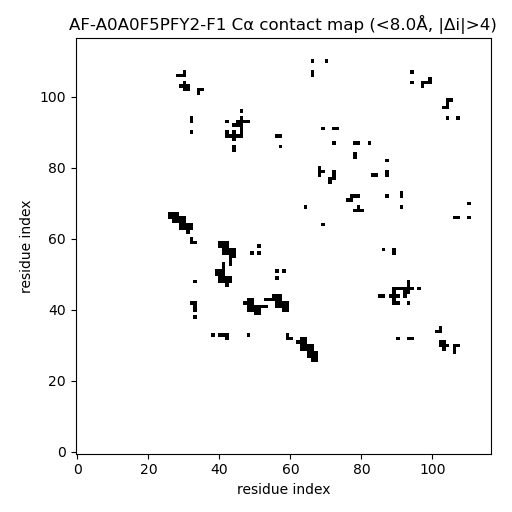 84 ? 7.542 10.926 -0.372 1.00 93.00 84 ASN A CA 1
ATOM 606 C C . ASN A 1 84 ? 6.105 10.952 -0.938 1.00 93.00 84 ASN A C 1
ATOM 608 O O . ASN A 1 84 ? 5.382 9.948 -0.917 1.00 93.00 84 ASN A O 1
ATOM 612 N N . SER A 1 85 ? 5.694 12.104 -1.470 1.00 93.56 85 SER A N 1
ATOM 613 C CA . SER A 1 85 ? 4.341 12.298 -2.010 1.00 93.56 85 SER A CA 1
ATOM 614 C C . SER A 1 85 ? 4.029 11.402 -3.212 1.00 93.56 85 SER A C 1
ATOM 616 O O . SER A 1 85 ? 2.934 10.848 -3.311 1.00 93.56 85 SER A O 1
ATOM 618 N N . GLN A 1 86 ? 5.006 11.171 -4.092 1.00 93.81 86 GLN A N 1
ATOM 619 C CA . GLN A 1 86 ? 4.821 10.338 -5.284 1.00 93.81 86 GLN A CA 1
ATOM 620 C C . GLN A 1 86 ? 4.578 8.866 -4.918 1.00 93.81 86 GLN A C 1
ATOM 622 O O . GLN A 1 86 ? 3.660 8.233 -5.438 1.00 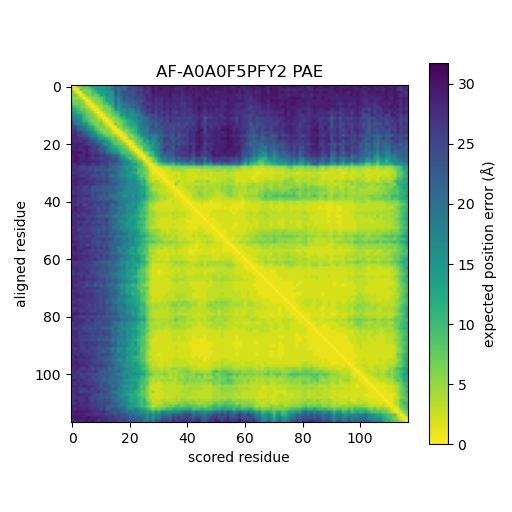93.81 86 GLN A O 1
ATOM 627 N N . LYS A 1 87 ? 5.363 8.341 -3.976 1.00 94.31 87 LYS A N 1
ATOM 628 C CA . LYS A 1 87 ? 5.274 6.973 -3.459 1.00 94.31 87 LYS A CA 1
ATOM 629 C C . LYS A 1 87 ? 3.978 6.764 -2.679 1.00 94.31 87 LYS A C 1
ATOM 631 O O . LYS A 1 87 ? 3.296 5.766 -2.892 1.00 94.31 87 LYS A O 1
ATOM 636 N N . THR A 1 88 ? 3.600 7.736 -1.846 1.00 95.25 88 THR A N 1
ATOM 637 C CA . THR A 1 88 ? 2.305 7.741 -1.145 1.00 95.25 88 THR A CA 1
ATOM 638 C C . THR A 1 88 ? 1.148 7.710 -2.148 1.00 95.25 88 THR A C 1
ATOM 640 O O . THR A 1 88 ? 0.254 6.874 -2.039 1.00 95.25 88 THR A O 1
ATOM 643 N N . SER A 1 89 ? 1.189 8.561 -3.176 1.00 95.31 89 SER A N 1
ATOM 644 C CA . SER A 1 89 ? 0.151 8.624 -4.213 1.00 95.31 89 SER A CA 1
ATOM 645 C C . SER A 1 89 ? 0.031 7.316 -4.998 1.00 95.31 89 SER A C 1
ATOM 647 O O . SER A 1 89 ? -1.078 6.836 -5.221 1.00 95.31 89 SER A O 1
ATOM 649 N N . ALA A 1 90 ? 1.158 6.699 -5.364 1.00 96.31 90 ALA A N 1
ATOM 650 C CA . ALA A 1 90 ? 1.187 5.409 -6.050 1.00 96.31 90 ALA A CA 1
ATOM 651 C C . ALA A 1 90 ? 0.486 4.311 -5.238 1.00 96.31 90 ALA A C 1
ATOM 653 O O . ALA A 1 90 ? -0.349 3.571 -5.757 1.00 96.31 90 ALA A O 1
ATOM 654 N N . TYR A 1 91 ? 0.782 4.236 -3.943 1.00 95.19 91 TYR A N 1
ATOM 655 C CA . TYR A 1 91 ? 0.164 3.264 -3.049 1.00 95.19 91 TYR A CA 1
ATOM 656 C C . TYR A 1 91 ? -1.307 3.564 -2.783 1.00 95.19 91 TYR A C 1
ATOM 658 O O . TYR A 1 91 ? -2.112 2.642 -2.821 1.00 95.19 91 TYR A O 1
ATOM 666 N N . ASN A 1 92 ? -1.689 4.829 -2.601 1.00 95.38 92 ASN A N 1
ATOM 667 C CA . ASN A 1 92 ? -3.097 5.218 -2.516 1.00 95.38 92 ASN A CA 1
ATOM 668 C C . ASN A 1 92 ? -3.868 4.777 -3.764 1.00 95.38 92 ASN A C 1
ATOM 670 O O . ASN A 1 92 ? -4.966 4.240 -3.646 1.00 95.38 92 ASN A O 1
ATOM 674 N N . ASN A 1 93 ? -3.295 4.962 -4.956 1.00 95.75 93 ASN A N 1
ATOM 675 C CA . ASN A 1 93 ? -3.908 4.518 -6.208 1.00 95.75 93 ASN A CA 1
ATOM 676 C C . ASN A 1 93 ? -4.048 2.993 -6.269 1.00 95.75 93 ASN A C 1
ATOM 678 O O . ASN A 1 93 ? -5.075 2.496 -6.725 1.00 95.75 93 ASN A O 1
ATOM 682 N N . TYR A 1 94 ? -3.060 2.248 -5.771 1.00 95.06 94 TYR A N 1
ATOM 683 C CA . TYR A 1 94 ? -3.154 0.793 -5.636 1.00 95.06 94 TYR A CA 1
ATOM 684 C C . TYR A 1 94 ? -4.258 0.379 -4.647 1.00 95.06 94 TYR A C 1
ATOM 686 O O . TYR A 1 94 ? -5.078 -0.480 -4.964 1.00 95.06 94 TYR A O 1
ATOM 694 N N . ILE A 1 95 ? -4.334 1.019 -3.476 1.00 93.12 95 ILE A N 1
ATOM 695 C CA . ILE A 1 95 ? -5.329 0.719 -2.432 1.00 93.12 95 ILE A CA 1
ATOM 696 C C . ILE A 1 95 ? -6.749 0.996 -2.929 1.00 93.12 95 ILE A C 1
ATOM 698 O O . ILE A 1 95 ? -7.630 0.161 -2.745 1.00 93.12 95 ILE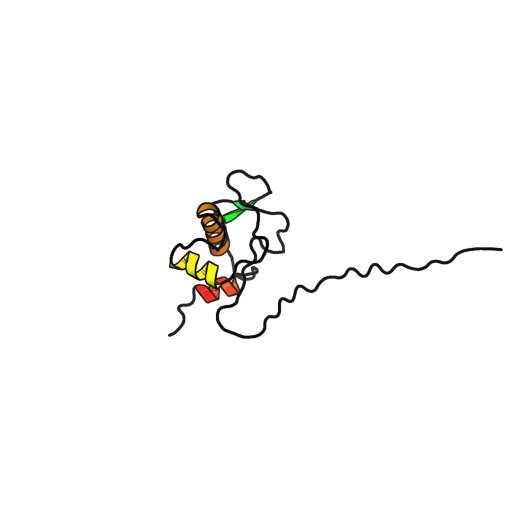 A O 1
ATOM 702 N N . LYS A 1 96 ? -6.965 2.121 -3.621 1.00 92.44 96 LYS A N 1
ATOM 703 C CA . LYS A 1 96 ? -8.254 2.474 -4.243 1.00 92.44 96 LYS A CA 1
ATOM 704 C C . LYS A 1 96 ? -8.729 1.439 -5.268 1.00 92.44 96 LYS A C 1
ATOM 706 O O . LYS A 1 96 ? -9.924 1.326 -5.510 1.00 92.44 96 LYS A O 1
ATOM 711 N N . LYS A 1 97 ? -7.801 0.689 -5.872 1.00 92.00 97 LYS A N 1
ATOM 712 C CA . LYS A 1 97 ? -8.078 -0.381 -6.841 1.00 92.00 97 LYS A CA 1
ATOM 713 C C . LYS A 1 97 ? -8.314 -1.749 -6.191 1.00 92.00 97 LYS A C 1
ATOM 715 O O . LYS A 1 97 ? -8.600 -2.707 -6.909 1.00 92.00 97 LYS A O 1
ATOM 720 N N . LEU A 1 98 ? -8.180 -1.883 -4.868 1.00 89.81 98 LEU A N 1
ATOM 721 C CA . LEU A 1 98 ? -8.445 -3.152 -4.191 1.00 89.81 98 LEU A CA 1
ATOM 722 C C . LEU A 1 98 ? -9.913 -3.550 -4.378 1.00 89.81 98 LEU A C 1
ATOM 724 O O . LEU A 1 98 ? -10.825 -2.769 -4.117 1.00 89.81 98 LEU A O 1
ATOM 728 N N . THR A 1 99 ? -10.129 -4.793 -4.798 1.00 88.62 99 THR A N 1
ATOM 729 C CA . THR A 1 99 ? -11.457 -5.386 -4.980 1.00 88.62 99 THR A CA 1
ATOM 730 C C . THR A 1 99 ? -11.809 -6.342 -3.841 1.00 88.62 99 THR A C 1
ATOM 732 O O . THR A 1 99 ? -10.944 -6.768 -3.073 1.00 88.62 99 THR A O 1
ATOM 735 N N . MET A 1 100 ? -13.089 -6.703 -3.722 1.00 84.62 100 MET A N 1
ATOM 736 C CA . MET A 1 100 ? -13.545 -7.674 -2.722 1.00 84.62 100 MET A CA 1
ATOM 737 C C . MET A 1 100 ? -12.759 -8.993 -2.810 1.00 84.62 100 MET A C 1
ATOM 739 O O . MET A 1 100 ? -12.434 -9.466 -3.898 1.00 84.62 100 MET A O 1
ATOM 743 N N . GLY A 1 101 ? -12.426 -9.578 -1.655 1.00 81.06 101 GLY A N 1
ATOM 744 C CA . GLY A 1 101 ? -11.630 -10.812 -1.560 1.00 81.06 101 GLY A CA 1
ATOM 745 C C . GLY A 1 101 ? -10.111 -10.612 -1.655 1.00 81.06 101 GLY A C 1
ATOM 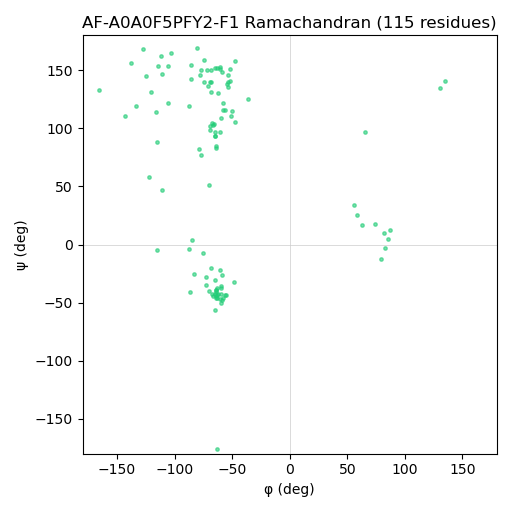746 O O . GLY A 1 101 ? -9.348 -11.566 -1.505 1.00 81.06 101 GLY A O 1
ATOM 747 N N . LYS A 1 102 ? -9.638 -9.380 -1.868 1.00 84.25 102 LYS A N 1
ATOM 748 C CA . LYS A 1 102 ? -8.213 -9.029 -1.846 1.00 84.25 102 LYS A CA 1
ATOM 749 C C . LYS A 1 102 ? -7.755 -8.729 -0.412 1.00 84.25 102 LYS A C 1
ATOM 751 O O . LYS A 1 102 ? -8.467 -8.103 0.368 1.00 84.25 102 LYS A O 1
ATOM 756 N N . GLN A 1 103 ? -6.534 -9.140 -0.063 1.00 82.38 103 GLN A N 1
ATOM 757 C CA . GLN A 1 103 ? -5.900 -8.765 1.203 1.00 82.38 103 GLN A CA 1
ATOM 758 C C . GLN A 1 103 ? -5.893 -7.241 1.378 1.00 82.38 103 GLN A C 1
ATOM 760 O O . GLN A 1 103 ? -5.585 -6.512 0.436 1.00 82.38 103 GLN A O 1
ATOM 765 N N . GLY A 1 104 ? -6.236 -6.770 2.577 1.00 84.44 104 GLY A N 1
ATOM 766 C CA . GLY A 1 104 ? -6.333 -5.343 2.884 1.00 84.44 104 GLY A CA 1
ATOM 767 C C . GLY A 1 104 ? -7.615 -4.659 2.398 1.00 84.44 104 GLY A C 1
ATOM 768 O O . GLY A 1 104 ? -7.904 -3.565 2.875 1.00 84.44 104 GLY A O 1
ATOM 769 N N . TYR A 1 105 ? -8.431 -5.294 1.542 1.00 88.19 105 TYR A N 1
ATOM 770 C CA . TYR A 1 105 ? -9.706 -4.717 1.098 1.00 88.19 105 TYR A CA 1
ATOM 771 C C . TYR A 1 105 ? -10.658 -4.481 2.269 1.00 88.19 105 TYR A C 1
ATOM 773 O O . TYR A 1 105 ? -11.189 -3.389 2.401 1.00 88.19 105 TYR A O 1
ATOM 781 N N . THR A 1 106 ? -10.825 -5.456 3.167 1.00 86.12 106 THR A N 1
ATOM 782 C CA . THR A 1 106 ? -11.703 -5.308 4.342 1.00 86.12 106 THR A CA 1
ATOM 783 C C . THR A 1 106 ? -11.263 -4.150 5.243 1.00 86.12 106 THR A C 1
ATOM 785 O O . THR A 1 106 ? -12.107 -3.427 5.769 1.00 86.12 106 THR A O 1
ATOM 788 N N . CYS A 1 107 ? -9.949 -3.923 5.368 1.00 87.31 107 CYS A N 1
ATOM 789 C CA . CYS A 1 107 ? -9.406 -2.760 6.071 1.00 87.31 107 CYS A CA 1
ATOM 790 C C . CYS A 1 107 ? -9.793 -1.474 5.334 1.00 87.31 107 CYS A C 1
ATOM 792 O O . CYS A 1 107 ? -10.481 -0.640 5.908 1.00 87.31 107 CYS A O 1
ATOM 794 N N . TYR A 1 108 ? -9.456 -1.354 4.045 1.00 87.50 108 TYR A N 1
ATOM 795 C CA . TYR A 1 108 ? -9.796 -0.192 3.219 1.00 87.50 108 TYR A CA 1
ATOM 796 C C . TYR A 1 108 ? -11.304 0.119 3.196 1.00 87.50 108 TYR A C 1
ATOM 798 O O . TYR A 1 108 ? -11.694 1.270 3.363 1.00 87.50 108 TYR A O 1
ATOM 806 N N . ALA A 1 109 ? -12.160 -0.893 3.063 1.00 87.25 109 ALA A N 1
ATOM 807 C CA . ALA A 1 109 ? -13.611 -0.753 3.131 1.00 87.25 109 ALA A CA 1
ATOM 808 C C . ALA A 1 109 ? -14.058 -0.188 4.488 1.00 87.25 109 ALA A C 1
ATOM 810 O O . ALA A 1 109 ? -14.857 0.742 4.533 1.00 87.25 109 ALA A O 1
ATOM 811 N N . SER A 1 110 ? -13.472 -0.672 5.586 1.00 84.06 110 SER A N 1
ATOM 812 C CA . SER A 1 110 ? -13.747 -0.157 6.934 1.00 84.06 110 SER A CA 1
ATOM 813 C C . SER A 1 110 ? -13.301 1.298 7.119 1.00 84.06 110 SER A C 1
ATOM 815 O O . SER A 1 110 ? -13.925 2.023 7.885 1.00 84.06 110 SER A O 1
ATOM 817 N N . LEU A 1 111 ? -12.250 1.744 6.415 1.00 83.62 111 LEU A N 1
ATOM 818 C CA . LEU A 1 111 ? -11.794 3.142 6.435 1.00 83.62 111 LEU A CA 1
ATOM 819 C C . LEU A 1 111 ? -12.728 4.087 5.666 1.00 83.62 111 LEU A C 1
ATOM 821 O O . LEU A 1 111 ? -12.769 5.277 5.972 1.00 83.62 111 LEU A O 1
ATOM 825 N N . GLN A 1 112 ? -13.429 3.572 4.652 1.00 77.88 112 GLN A N 1
ATOM 826 C CA . GLN A 1 112 ? -14.385 4.337 3.845 1.00 77.88 112 GLN A CA 1
ATOM 827 C C . GLN A 1 112 ? -15.762 4.431 4.493 1.00 77.88 112 GLN A C 1
ATOM 829 O O . GLN A 1 112 ? -16.497 5.378 4.218 1.00 77.88 112 GLN A O 1
ATOM 834 N N . SER A 1 113 ? -16.112 3.472 5.350 1.00 73.38 113 SER A N 1
ATOM 835 C CA . SER A 1 113 ? -17.311 3.575 6.167 1.00 73.38 113 SER A CA 1
ATOM 836 C C . SER A 1 113 ? -17.222 4.850 7.006 1.00 73.38 113 SER A C 1
ATOM 838 O O . SER A 1 113 ? -16.264 4.998 7.773 1.00 73.38 113 SER A O 1
ATOM 840 N N . PRO A 1 114 ? -18.189 5.780 6.895 1.00 58.50 114 PRO A N 1
ATOM 841 C CA . PRO A 1 114 ? -18.263 6.883 7.831 1.00 58.50 114 PRO A CA 1
ATOM 842 C C . PRO A 1 114 ? -18.397 6.244 9.207 1.00 58.50 114 PRO A C 1
ATOM 844 O O . PRO A 1 114 ? -19.342 5.495 9.460 1.00 58.50 114 PRO A O 1
ATOM 847 N N . SER A 1 115 ? -17.402 6.453 10.069 1.00 54.25 115 SER A N 1
ATOM 848 C CA . SER A 1 115 ? -17.518 6.100 11.476 1.00 54.25 115 SER A CA 1
ATOM 849 C C . SER A 1 115 ? -18.823 6.721 11.949 1.00 54.25 115 SER A C 1
ATOM 851 O O . SER A 1 115 ? -18.937 7.945 11.946 1.00 54.25 115 SER A O 1
ATOM 853 N N . ARG A 1 116 ? -19.817 5.875 12.232 1.00 43.53 116 ARG A N 1
ATOM 854 C CA . ARG A 1 116 ? -21.099 6.254 12.815 1.00 43.53 116 ARG A CA 1
ATOM 855 C C . ARG A 1 116 ? -20.758 6.793 14.206 1.00 43.53 116 ARG A C 1
ATOM 857 O O . ARG A 1 116 ? -20.640 6.013 15.146 1.00 43.53 116 ARG A O 1
ATOM 864 N N . GLN A 1 117 ? -20.397 8.073 14.263 1.00 41.97 117 GLN A N 1
ATOM 865 C CA . GLN A 1 117 ? -20.328 8.845 15.495 1.00 41.97 117 GLN A CA 1
ATOM 866 C C . GLN A 1 117 ? -21.751 9.209 15.891 1.00 41.97 117 GLN A C 1
ATOM 868 O O . GLN A 1 117 ? -22.550 9.494 14.967 1.00 41.97 117 GLN A O 1
#

Solvent-accessible surface area (backbone atoms only — not comparable to full-atom values): 7348 Å² total; per-residue (Å²): 135,88,89,77,90,79,82,78,79,76,80,76,76,77,74,73,77,82,69,71,79,90,71,89,69,92,72,76,41,57,31,50,52,54,45,86,92,44,72,85,35,15,34,22,55,79,22,46,82,39,61,67,92,43,86,71,46,36,78,50,62,97,57,59,44,47,39,53,51,51,42,43,26,75,73,71,68,47,58,41,93,96,45,52,65,66,58,36,46,7,49,52,38,30,59,74,65,53,47,92,94,39,76,32,25,71,45,55,52,59,64,68,47,76,78,87,121

pLDDT: mean 79.66, std 18.02, range [40.72, 96.44]

Sequence (117 aa):
MLRIGALGAAAVVTVRPGIAQAATSALTCSIPVPQSTQPNKWIKNNGDVVNPNTGNSFAPPTAPLKGEDVKNSLKYGTNYPGYNSQKTSAYNNYIKKLTMGKQGYTCYASLQSPSRQ

Foldseek 3Di:
DDDDDDPPPPPPPPPVPPPPDPDDDPFFDFAFVPAPVLPQWWFALQQDTHHPPDPRTDDTDPDTHGLVQLLCCVPVVDARVPDDSSRRNRNNSNLVPDDPPTGCVVSSVVSPPDPPD

Secondary structure (DSSP, 8-state):
-----------------------S-TT--EE-SS-TTSTT-EEETTS-EE-TT-TTEEPPPSSPEEHHHHHHHHHH-PPPTT--HHHHHHHHHHHHTPPTTSTTHHHHHHHHS----